Protein AF-A0AAD7UUB1-F1 (afdb_monomer_lite)

Organism: NCBI:txid688661

Secondary structure (DSSP, 8-state):
-----------TT-------S----HHHHHHHH--TTSHHHHHHHHHHTT-SSHHHHHHHHHHHHHHHTGGGTPPPP--

Radius of gyration: 20.89 Å; chains: 1; bounding box: 53×53×28 Å

pLDDT: mean 72.89, std 16.33, range [41.75, 90.0]

Foldseek 3Di:
DDDDDDDDPPDPDDPPPPVPPPQQFLVNCCVVQVPVPHPLCVQQVVVLVPDPDPVSSRVSSLVSCQVCCVVVVHDHHRD

Structure (mmCIF, N/CA/C/O backbone):
data_AF-A0AAD7UUB1-F1
#
_entry.id   AF-A0AAD7UUB1-F1
#
loop_
_atom_site.group_PDB
_atom_site.id
_atom_site.type_symbol
_atom_site.label_atom_id
_atom_site.label_alt_id
_atom_site.label_comp_id
_atom_site.label_asym_id
_atom_site.label_entity_id
_atom_site.label_seq_id
_atom_site.pdbx_PDB_ins_code
_atom_site.Cartn_x
_atom_site.Cartn_y
_atom_site.Cartn_z
_atom_site.occupancy
_atom_site.B_iso_or_equiv
_atom_site.auth_seq_id
_atom_site.auth_comp_id
_atom_site.auth_asym_id
_atom_site.auth_atom_id
_atom_site.pdbx_PDB_model_num
ATOM 1 N N . MET A 1 1 ? 40.756 48.663 14.716 1.00 46.06 1 MET A N 1
ATOM 2 C CA . MET A 1 1 ? 39.709 48.547 13.680 1.00 46.06 1 MET A CA 1
ATOM 3 C C . MET A 1 1 ? 39.054 47.196 13.900 1.00 46.06 1 MET A C 1
ATOM 5 O O . MET A 1 1 ? 39.785 46.246 14.148 1.00 46.06 1 MET A O 1
ATOM 9 N N . ALA A 1 2 ? 37.729 47.170 13.997 1.00 45.19 2 ALA A N 1
ATOM 10 C CA . ALA A 1 2 ? 36.929 46.031 14.428 1.00 45.19 2 ALA A CA 1
ATOM 11 C C . ALA A 1 2 ? 36.211 45.405 13.228 1.00 45.19 2 ALA A C 1
ATOM 13 O O . ALA A 1 2 ? 35.570 46.147 12.501 1.00 45.19 2 ALA A O 1
ATOM 14 N N . ASP A 1 3 ? 36.290 44.081 13.114 1.00 56.41 3 ASP A N 1
ATOM 15 C CA . ASP A 1 3 ? 35.367 43.151 12.445 1.00 56.41 3 ASP A CA 1
ATOM 16 C C . ASP A 1 3 ? 35.593 41.822 13.205 1.00 56.41 3 ASP A C 1
ATOM 18 O O . ASP A 1 3 ? 36.736 41.417 13.397 1.00 56.41 3 ASP A O 1
ATOM 22 N N . GLY A 1 4 ? 34.631 41.139 13.818 1.00 49.06 4 GLY A N 1
ATOM 23 C CA . GLY A 1 4 ? 33.229 41.012 13.452 1.00 49.06 4 GLY A CA 1
ATOM 24 C C . GLY A 1 4 ? 32.943 39.546 13.111 1.00 49.06 4 GLY A C 1
ATOM 25 O O . GLY A 1 4 ? 32.958 39.175 11.953 1.00 49.06 4 GLY A O 1
ATOM 26 N N . GLU A 1 5 ? 32.725 38.742 14.156 1.00 57.25 5 GLU A N 1
ATOM 27 C CA . GLU A 1 5 ? 31.812 37.584 14.208 1.00 57.25 5 GLU A CA 1
ATOM 28 C C . GLU A 1 5 ? 32.085 36.269 13.421 1.00 57.25 5 GLU A C 1
ATOM 30 O O . GLU A 1 5 ? 32.031 36.176 12.204 1.00 57.25 5 GLU A O 1
ATOM 35 N N . GLN A 1 6 ? 32.245 35.207 14.229 1.00 53.19 6 GLN A N 1
ATOM 36 C CA . GLN A 1 6 ? 31.690 33.846 14.100 1.00 53.19 6 GLN A CA 1
ATOM 37 C C . GLN A 1 6 ? 32.136 32.906 12.951 1.00 53.19 6 GLN A C 1
ATOM 39 O O . GLN A 1 6 ? 31.552 32.836 11.881 1.00 53.19 6 GLN A O 1
ATOM 44 N N . GLY A 1 7 ? 33.090 32.029 13.298 1.00 45.75 7 GLY A N 1
ATOM 45 C CA . GLY A 1 7 ? 32.971 30.570 13.136 1.00 45.75 7 GLY A CA 1
ATOM 46 C C . GLY A 1 7 ? 32.747 29.991 11.737 1.00 45.75 7 GLY A C 1
ATOM 47 O O . GLY A 1 7 ? 31.636 29.606 11.396 1.00 45.75 7 GLY A O 1
ATOM 48 N N . LEU A 1 8 ? 33.834 29.746 11.005 1.00 52.44 8 LEU A N 1
ATOM 49 C CA . LEU A 1 8 ? 33.848 28.816 9.874 1.00 52.44 8 LEU A CA 1
ATOM 50 C C . LEU A 1 8 ? 35.100 27.926 9.938 1.00 52.44 8 LEU A C 1
ATOM 52 O O . LEU A 1 8 ? 36.159 28.335 9.463 1.00 52.44 8 LEU A O 1
ATOM 56 N N . PRO A 1 9 ? 35.027 26.679 10.430 1.00 50.75 9 PRO A N 1
ATOM 57 C CA . PRO A 1 9 ? 35.792 25.615 9.813 1.00 50.75 9 PRO A CA 1
ATOM 58 C C . PRO A 1 9 ? 34.984 25.123 8.607 1.00 50.75 9 PRO A C 1
ATOM 60 O O . PRO A 1 9 ? 34.029 24.361 8.746 1.00 50.75 9 PRO A O 1
ATOM 63 N N . GLY A 1 10 ? 35.355 25.598 7.415 1.00 43.47 10 GLY A N 1
ATOM 64 C CA . GLY A 1 10 ? 34.870 25.085 6.135 1.00 43.47 10 GLY A CA 1
ATOM 65 C C . GLY A 1 10 ? 35.294 23.630 5.945 1.00 43.47 10 GLY A C 1
ATOM 66 O O . GLY A 1 10 ? 36.302 23.343 5.305 1.00 43.47 10 GLY A O 1
ATOM 67 N N . GLY A 1 11 ? 34.530 22.715 6.542 1.00 44.97 11 GLY A N 1
ATOM 68 C CA . GLY A 1 11 ? 34.566 21.294 6.243 1.00 44.97 11 GLY A CA 1
ATOM 69 C C . GLY A 1 11 ? 34.011 21.076 4.843 1.00 44.97 11 GLY A C 1
ATOM 70 O O . GLY A 1 11 ? 32.866 21.418 4.556 1.00 44.97 11 GLY A O 1
ATOM 71 N N . LEU A 1 12 ? 34.850 20.539 3.965 1.00 50.97 12 LEU A N 1
ATOM 72 C CA . LEU A 1 12 ? 34.491 20.113 2.622 1.00 50.97 12 LEU A CA 1
ATOM 73 C C . LEU A 1 12 ? 33.290 19.163 2.690 1.00 50.97 12 LEU A C 1
ATOM 75 O O . LEU A 1 12 ? 33.427 18.017 3.104 1.00 50.97 12 LEU A O 1
ATOM 79 N N . GLY A 1 13 ? 32.130 19.690 2.293 1.00 41.75 13 GLY A N 1
ATOM 80 C CA . GLY A 1 13 ? 30.951 18.947 1.866 1.00 41.75 13 GLY A CA 1
ATOM 81 C C . GLY A 1 13 ? 30.510 17.857 2.827 1.00 41.75 13 GLY A C 1
ATOM 82 O O . GLY A 1 13 ? 30.616 16.676 2.505 1.00 41.75 13 GLY A O 1
ATOM 83 N N . GLY A 1 14 ? 29.953 18.251 3.973 1.00 43.28 14 GLY A N 1
ATOM 84 C CA . GLY A 1 14 ? 29.034 17.372 4.679 1.00 43.28 14 GLY A CA 1
ATOM 85 C C . GLY A 1 14 ? 27.997 16.873 3.676 1.00 43.28 14 GLY A C 1
ATOM 86 O O . GLY A 1 14 ? 27.189 17.657 3.176 1.00 43.28 14 GLY A O 1
ATOM 87 N N . VAL A 1 15 ? 28.035 15.578 3.351 1.00 44.53 15 VAL A N 1
ATOM 88 C CA . VAL A 1 15 ? 26.837 14.896 2.879 1.00 44.53 15 VAL A CA 1
ATOM 89 C C . VAL A 1 15 ? 25.796 15.219 3.933 1.00 44.53 15 VAL A C 1
ATOM 91 O O . VAL A 1 15 ? 25.929 14.849 5.099 1.00 44.53 15 VAL A O 1
ATOM 94 N N . SER A 1 16 ? 24.843 16.057 3.552 1.00 41.78 16 SER A N 1
ATOM 95 C CA . SER A 1 16 ? 23.721 16.377 4.403 1.00 41.78 16 SER A CA 1
ATOM 96 C C . SER A 1 16 ? 22.972 15.065 4.579 1.00 41.78 16 SER A C 1
ATOM 98 O O . SER A 1 16 ? 22.151 14.691 3.749 1.00 41.78 16 SER A O 1
ATOM 100 N N . THR A 1 17 ? 23.266 14.335 5.653 1.00 46.69 17 THR A N 1
ATOM 101 C CA . THR A 1 17 ? 22.287 13.459 6.289 1.00 46.69 17 THR A CA 1
ATOM 102 C C . THR A 1 17 ? 21.252 14.383 6.913 1.00 46.69 17 THR A C 1
ATOM 104 O O . THR A 1 17 ? 21.163 14.492 8.130 1.00 46.69 17 THR A O 1
ATOM 107 N N . ASP A 1 18 ? 20.566 15.158 6.078 1.00 44.22 18 ASP A N 1
ATOM 108 C CA . ASP A 1 18 ? 19.434 15.946 6.499 1.00 44.22 18 ASP A CA 1
ATOM 109 C C . ASP A 1 18 ? 18.291 14.935 6.684 1.00 44.22 18 ASP A C 1
ATOM 111 O O . ASP A 1 18 ? 17.873 14.295 5.714 1.00 44.22 18 ASP A O 1
ATOM 115 N N . PRO A 1 19 ? 17.827 14.690 7.921 1.00 48.50 19 PRO A N 1
ATOM 116 C CA . PRO A 1 19 ? 16.773 13.719 8.195 1.00 48.50 19 PRO A CA 1
ATOM 117 C C . PRO A 1 19 ? 15.384 14.221 7.756 1.00 48.50 19 PRO A C 1
ATOM 119 O O . PRO A 1 19 ? 14.373 13.672 8.189 1.00 48.50 19 PRO A O 1
ATOM 122 N N . THR A 1 20 ? 15.306 15.251 6.906 1.00 50.94 20 THR A N 1
ATOM 123 C CA . THR A 1 20 ? 14.071 15.951 6.537 1.00 50.94 20 THR A CA 1
ATOM 124 C C . THR A 1 20 ? 13.614 15.611 5.121 1.00 50.94 20 THR A C 1
ATOM 126 O O . THR A 1 20 ? 12.998 16.440 4.460 1.00 50.94 20 THR A O 1
ATOM 129 N N . THR A 1 21 ? 13.847 14.386 4.631 1.00 50.28 21 THR A N 1
ATOM 130 C CA . THR A 1 21 ? 12.961 13.886 3.566 1.00 50.28 21 THR A CA 1
ATOM 131 C C . THR A 1 21 ? 11.613 13.637 4.238 1.00 50.28 21 THR A C 1
ATOM 133 O O . THR A 1 21 ? 11.528 12.709 5.049 1.00 50.28 21 THR A O 1
ATOM 136 N N . PRO A 1 22 ? 10.577 14.468 4.001 1.00 53.91 22 PRO A N 1
ATOM 137 C CA . PRO A 1 22 ? 9.278 14.224 4.597 1.00 53.9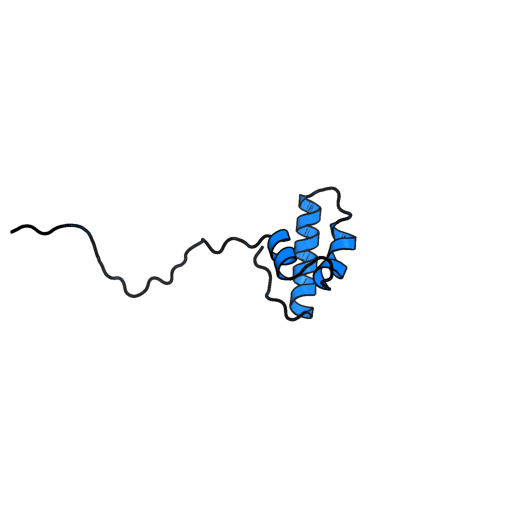1 22 PRO A CA 1
ATOM 138 C C . PRO A 1 22 ? 8.856 12.824 4.172 1.00 53.91 22 PRO A C 1
ATOM 140 O O . PRO A 1 22 ? 8.840 12.499 2.986 1.00 53.91 22 PRO A O 1
ATOM 143 N N . LYS A 1 23 ? 8.600 11.970 5.160 1.00 63.16 23 LYS A N 1
ATOM 144 C CA . LYS A 1 23 ? 8.161 10.602 4.929 1.00 63.16 23 LYS A CA 1
ATOM 145 C C . LYS A 1 23 ? 6.838 10.698 4.175 1.00 63.16 23 LYS A C 1
ATOM 147 O O . LYS A 1 23 ? 5.832 11.102 4.758 1.00 63.16 23 LYS A O 1
ATOM 152 N N . GLN A 1 24 ? 6.882 10.457 2.865 1.00 75.12 24 GLN A N 1
ATOM 153 C CA . GLN A 1 24 ? 5.732 10.618 1.986 1.00 75.12 24 GLN A CA 1
ATOM 154 C C . GLN A 1 24 ? 4.591 9.775 2.546 1.00 75.12 24 GLN A C 1
ATOM 156 O O . GLN A 1 24 ? 4.811 8.617 2.877 1.00 75.12 24 GLN A O 1
ATOM 161 N N . THR A 1 25 ? 3.396 10.332 2.727 1.00 82.56 25 THR A N 1
ATOM 162 C CA . THR A 1 25 ? 2.268 9.547 3.240 1.00 82.56 25 THR A CA 1
ATOM 163 C C . THR A 1 25 ? 1.626 8.752 2.109 1.00 82.56 25 THR A C 1
ATOM 165 O O . THR A 1 25 ? 1.787 9.072 0.933 1.00 82.56 25 THR A O 1
ATOM 168 N N . VAL A 1 26 ? 0.862 7.717 2.461 1.00 83.00 26 VAL A N 1
ATOM 169 C CA . VAL A 1 26 ? 0.025 6.993 1.494 1.00 83.00 26 VAL A CA 1
ATOM 170 C C . VAL A 1 26 ? -0.882 7.957 0.728 1.00 83.00 26 VAL A C 1
ATOM 172 O O . VAL A 1 26 ? -0.983 7.858 -0.487 1.00 83.00 26 VAL A O 1
ATOM 175 N N . ASP A 1 27 ? -1.514 8.898 1.433 1.00 79.69 27 ASP A N 1
ATOM 176 C CA . ASP A 1 27 ? -2.407 9.891 0.832 1.00 79.69 27 ASP A CA 1
ATOM 177 C C . ASP A 1 27 ? -1.667 10.813 -0.145 1.00 79.69 27 ASP A C 1
ATOM 179 O O . ASP A 1 27 ? -2.175 11.070 -1.229 1.00 79.69 27 ASP A O 1
ATOM 183 N N . ASP A 1 28 ? -0.453 11.258 0.191 1.00 84.06 28 ASP A N 1
ATOM 184 C CA . ASP A 1 28 ? 0.364 12.077 -0.707 1.00 84.06 28 ASP A CA 1
ATOM 185 C C . ASP A 1 28 ? 0.784 11.295 -1.960 1.00 84.06 28 ASP A C 1
ATOM 187 O O . ASP A 1 28 ? 0.620 11.773 -3.080 1.00 84.06 28 ASP A O 1
ATOM 191 N N . TYR A 1 29 ? 1.219 10.045 -1.789 1.00 85.56 29 TYR A N 1
ATO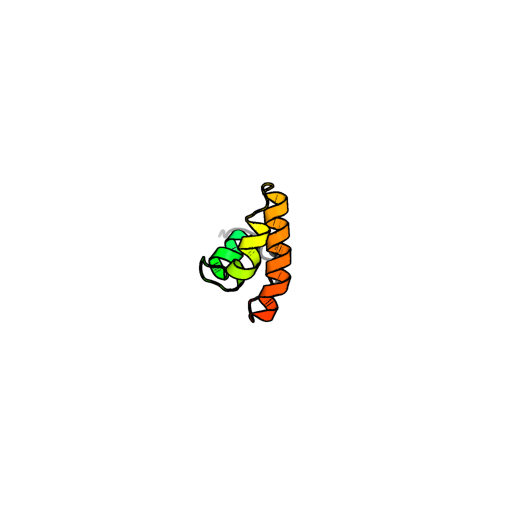M 192 C CA . TYR A 1 29 ? 1.578 9.172 -2.907 1.00 85.56 29 TYR A CA 1
ATOM 193 C C . TYR A 1 29 ? 0.378 8.863 -3.803 1.00 85.56 29 TYR A C 1
ATOM 195 O O . TYR A 1 29 ? 0.482 8.883 -5.030 1.00 85.56 29 TYR A O 1
ATOM 203 N N . LEU A 1 30 ? -0.795 8.625 -3.214 1.00 81.19 30 LEU A N 1
ATOM 204 C CA . LEU A 1 30 ? -2.034 8.475 -3.967 1.00 81.19 30 LEU A CA 1
ATOM 205 C C . LEU A 1 30 ? -2.444 9.803 -4.618 1.00 81.19 30 LEU A C 1
ATOM 207 O O . LEU A 1 30 ? -2.844 9.813 -5.768 1.00 81.19 30 LEU A O 1
ATOM 211 N N . LYS A 1 31 ? -2.275 10.965 -3.996 1.00 80.50 31 LYS A N 1
ATOM 212 C CA . LYS A 1 31 ? -2.534 12.243 -4.685 1.00 80.50 31 LYS A CA 1
ATOM 213 C C . LYS A 1 31 ? -1.599 12.468 -5.868 1.00 80.50 31 LYS A C 1
ATOM 215 O O . LYS A 1 31 ? -2.033 13.000 -6.888 1.00 80.50 31 LYS A O 1
ATOM 220 N N . GLN A 1 32 ? -0.344 12.050 -5.741 1.00 82.62 32 GLN A N 1
ATOM 221 C CA . GLN A 1 32 ? 0.683 12.250 -6.755 1.00 82.62 32 GLN A CA 1
ATOM 222 C C . GLN A 1 32 ? 0.565 11.251 -7.918 1.00 82.62 32 GLN A C 1
ATOM 224 O O . GLN A 1 32 ? 0.669 11.647 -9.077 1.00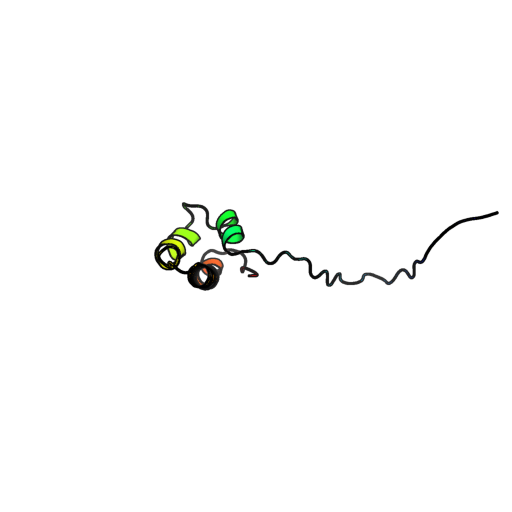 82.62 32 GLN A O 1
ATOM 229 N N . TYR A 1 33 ? 0.301 9.974 -7.622 1.00 82.88 33 TYR A N 1
ATOM 230 C CA . TYR A 1 33 ? 0.294 8.876 -8.601 1.00 82.88 33 TYR A CA 1
ATOM 231 C C . TYR A 1 33 ? -1.028 8.095 -8.650 1.00 82.88 33 TYR A C 1
ATOM 233 O O . TYR A 1 33 ? -1.373 7.503 -9.671 1.00 82.88 33 TYR A O 1
ATOM 241 N N . GLY A 1 34 ? -1.789 8.089 -7.560 1.00 74.44 34 GLY A N 1
ATOM 242 C CA . GLY A 1 34 ? -3.068 7.395 -7.371 1.00 74.44 34 GLY A CA 1
ATOM 243 C C . GLY A 1 34 ? -4.301 8.307 -7.453 1.00 74.44 34 GLY A C 1
ATOM 244 O O . GLY A 1 34 ? -5.197 8.220 -6.611 1.00 74.44 34 GLY A O 1
ATOM 245 N N . GLY A 1 35 ? -4.368 9.219 -8.426 1.00 72.81 35 GLY A N 1
ATOM 246 C CA . GLY A 1 35 ? -5.589 10.005 -8.635 1.00 72.81 35 GLY A CA 1
ATOM 247 C C . GLY A 1 35 ? -6.835 9.099 -8.759 1.00 72.81 35 GLY A C 1
ATOM 248 O O . GLY A 1 35 ? -6.698 7.902 -9.027 1.00 72.81 35 GLY A O 1
ATOM 249 N N . PRO A 1 36 ? -8.064 9.632 -8.647 1.00 59.22 36 PRO A N 1
ATOM 250 C CA . PRO A 1 36 ? -9.309 8.843 -8.607 1.00 59.22 36 PRO A CA 1
ATOM 251 C C . PRO A 1 36 ? -9.557 7.950 -9.838 1.00 59.22 36 PRO A C 1
ATOM 253 O O . PRO A 1 36 ? -10.450 7.109 -9.832 1.00 59.22 36 PRO A O 1
ATOM 256 N N . ASN A 1 37 ? -8.770 8.109 -10.904 1.00 66.62 37 ASN A N 1
ATOM 257 C CA . ASN A 1 37 ? -8.834 7.285 -12.109 1.00 66.62 37 ASN A CA 1
ATOM 258 C C . ASN A 1 37 ? -7.555 6.488 -12.402 1.00 66.62 37 ASN A C 1
ATOM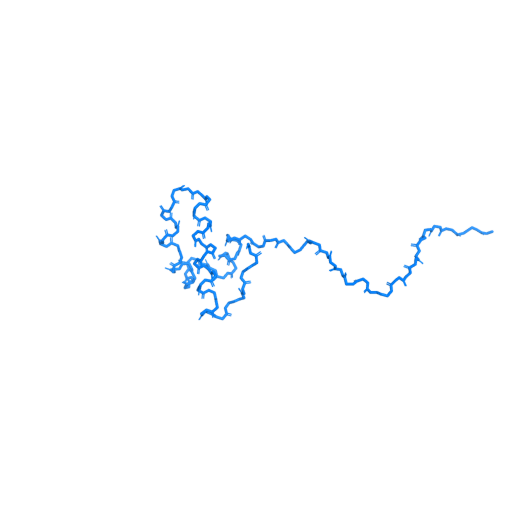 260 O O . ASN A 1 37 ? -7.489 5.800 -13.424 1.00 66.62 37 ASN A O 1
ATOM 264 N N . SER A 1 38 ? -6.554 6.580 -11.530 1.00 79.00 38 SER A N 1
ATOM 265 C CA . SER A 1 38 ? -5.268 5.921 -11.714 1.00 79.00 38 SER A CA 1
ATOM 266 C C . SER A 1 38 ? -5.374 4.426 -11.427 1.00 79.00 38 SER A C 1
ATOM 268 O O . SER A 1 38 ? -6.138 3.999 -10.557 1.00 79.00 38 SER A O 1
ATOM 270 N N . ALA A 1 39 ? -4.598 3.617 -12.150 1.00 79.25 39 ALA A N 1
ATOM 271 C CA . ALA A 1 39 ? -4.610 2.169 -11.959 1.00 79.25 39 ALA A CA 1
ATOM 272 C C . ALA A 1 39 ? -4.131 1.775 -10.550 1.00 79.25 39 ALA A C 1
ATOM 274 O O . ALA A 1 39 ? -4.616 0.787 -10.010 1.00 79.25 39 ALA A O 1
ATOM 275 N N . LEU A 1 40 ? -3.284 2.591 -9.915 1.00 82.69 40 LEU A N 1
ATOM 276 C CA . LEU A 1 40 ? -2.860 2.397 -8.528 1.00 82.69 40 LEU A CA 1
ATOM 277 C C . LEU A 1 40 ? -4.065 2.386 -7.568 1.00 82.69 40 LEU A C 1
ATOM 279 O O . LEU A 1 40 ? -4.277 1.422 -6.839 1.00 82.69 40 LEU A O 1
ATOM 283 N N . SER A 1 41 ? -4.915 3.411 -7.635 1.00 81.00 41 SER A N 1
ATOM 284 C CA . SER A 1 41 ? -6.110 3.507 -6.788 1.00 81.00 41 SER A CA 1
ATOM 285 C C . SER A 1 41 ? -7.182 2.511 -7.199 1.00 81.00 41 SER A C 1
ATOM 287 O O . SER A 1 41 ? -7.813 1.925 -6.339 1.00 81.00 41 SER A O 1
ATOM 289 N N . LYS A 1 42 ? -7.347 2.200 -8.489 1.00 82.69 42 LYS A N 1
ATOM 290 C CA . LYS A 1 42 ? -8.287 1.142 -8.906 1.00 82.69 42 LYS A CA 1
ATOM 291 C C . LYS A 1 42 ? -7.920 -0.248 -8.379 1.00 82.69 42 LYS A C 1
ATOM 293 O O . LYS A 1 42 ? -8.823 -1.057 -8.201 1.00 82.69 42 LYS A O 1
ATOM 298 N N . ASN A 1 43 ? -6.636 -0.516 -8.138 1.00 84.81 43 ASN A N 1
ATOM 299 C CA . ASN A 1 43 ? -6.192 -1.763 -7.517 1.00 84.81 43 ASN A CA 1
ATOM 300 C C . ASN A 1 43 ? -6.290 -1.705 -5.985 1.00 84.81 43 ASN A C 1
ATOM 302 O O . ASN A 1 43 ? -6.774 -2.651 -5.379 1.00 84.81 43 ASN A O 1
ATOM 306 N N . CYS A 1 44 ? -5.870 -0.601 -5.359 1.00 85.12 44 CYS A N 1
ATOM 307 C CA . CYS A 1 44 ? -5.750 -0.535 -3.898 1.00 85.12 44 CYS A CA 1
ATOM 308 C C . CYS A 1 44 ? -7.002 -0.020 -3.172 1.00 85.12 44 CYS A C 1
ATOM 310 O O . CYS A 1 44 ? -7.312 -0.476 -2.076 1.00 85.12 44 CYS A O 1
ATOM 312 N N . ASP A 1 45 ? -7.737 0.922 -3.759 1.00 84.31 45 ASP A N 1
ATOM 313 C CA . ASP A 1 45 ? -8.920 1.542 -3.156 1.00 84.31 45 ASP A CA 1
ATOM 314 C C . ASP A 1 45 ? -10.054 0.557 -2.826 1.00 84.31 45 ASP A C 1
ATO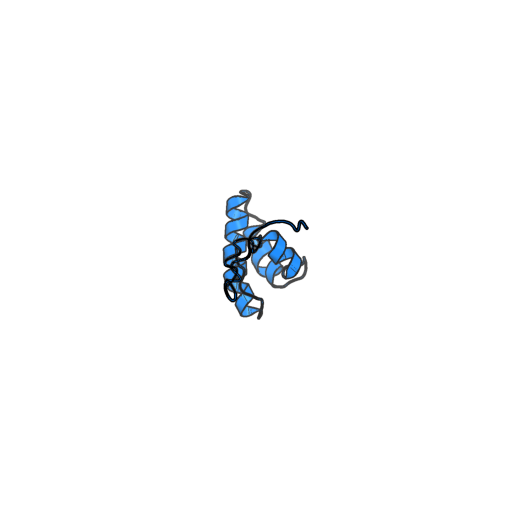M 316 O O . ASP A 1 45 ? -10.508 0.579 -1.686 1.00 84.31 45 ASP A O 1
ATOM 320 N N . PRO A 1 46 ? -10.493 -0.359 -3.716 1.00 83.50 46 PRO A N 1
ATOM 321 C CA . PRO A 1 46 ? -11.632 -1.227 -3.406 1.00 83.50 46 PRO A CA 1
ATOM 322 C C . PRO A 1 46 ? -11.385 -2.167 -2.216 1.00 83.50 46 PRO A C 1
ATOM 324 O O . PRO A 1 46 ? -12.321 -2.458 -1.474 1.00 83.50 46 PRO A O 1
ATOM 327 N N . GLU A 1 47 ? -10.146 -2.619 -2.003 1.00 82.38 47 GLU A N 1
ATOM 328 C CA . GLU A 1 47 ? -9.802 -3.493 -0.874 1.00 82.38 47 GLU A CA 1
ATOM 329 C C . GLU A 1 47 ? -9.495 -2.697 0.400 1.00 82.38 47 GLU A C 1
ATOM 331 O O . GLU A 1 47 ? -9.929 -3.064 1.493 1.00 82.38 47 GLU A O 1
ATOM 336 N N . CYS A 1 48 ? -8.779 -1.577 0.275 1.00 85.19 48 CYS A N 1
ATOM 337 C CA . CYS A 1 48 ? -8.304 -0.822 1.429 1.00 85.19 48 CYS A CA 1
ATOM 338 C C . CYS A 1 48 ? -9.322 0.205 1.940 1.00 85.19 48 CYS A C 1
ATOM 340 O O . CYS A 1 48 ? -9.419 0.412 3.149 1.00 85.19 48 CYS A O 1
ATOM 342 N N . SER A 1 49 ? -10.123 0.814 1.063 1.00 80.56 49 SER A N 1
ATOM 343 C CA . SER A 1 49 ? -11.177 1.773 1.434 1.00 80.56 49 SER A CA 1
ATOM 344 C C . SER A 1 49 ? -12.316 1.107 2.220 1.00 80.56 49 SER A C 1
ATOM 346 O O . SER A 1 49 ? -12.975 1.754 3.032 1.00 80.56 49 SER A O 1
ATOM 348 N N . ALA A 1 50 ? -12.492 -0.212 2.064 1.00 82.06 50 ALA A N 1
ATOM 349 C CA . ALA A 1 50 ? -13.434 -1.013 2.847 1.00 82.06 50 ALA A CA 1
ATOM 350 C C . ALA A 1 50 ? -13.007 -1.218 4.317 1.00 82.06 50 ALA A C 1
ATOM 352 O O . ALA A 1 50 ? -13.826 -1.624 5.146 1.00 82.06 50 ALA A O 1
ATOM 353 N N . ALA A 1 51 ? -11.744 -0.947 4.671 1.00 82.19 51 ALA A N 1
ATOM 354 C CA . ALA A 1 51 ? -11.274 -1.059 6.046 1.00 82.19 51 ALA A CA 1
ATOM 355 C C . ALA A 1 51 ? -11.784 0.118 6.900 1.00 82.19 51 ALA A C 1
ATOM 357 O O . ALA A 1 51 ? -11.439 1.275 6.662 1.00 82.19 51 ALA A O 1
ATOM 358 N N . ALA A 1 52 ? -12.575 -0.195 7.933 1.00 76.88 52 ALA A N 1
ATOM 359 C CA . ALA A 1 52 ? -13.110 0.796 8.874 1.00 76.88 52 ALA A CA 1
ATOM 360 C C . ALA A 1 52 ? -12.026 1.422 9.775 1.00 76.88 52 ALA A C 1
ATOM 362 O O . ALA A 1 52 ? -12.132 2.583 10.163 1.00 76.88 52 ALA A O 1
ATOM 363 N N . ASP A 1 53 ? -10.977 0.660 10.093 1.00 88.94 53 ASP A N 1
ATOM 364 C CA . ASP A 1 53 ? -9.831 1.123 10.874 1.00 88.94 53 ASP A CA 1
ATOM 365 C C . ASP A 1 53 ? -8.851 1.897 9.994 1.00 88.94 53 ASP A C 1
ATOM 367 O O . ASP A 1 53 ? -8.250 1.341 9.072 1.00 88.94 53 ASP A O 1
ATOM 371 N N . GLU A 1 54 ? -8.618 3.165 10.328 1.00 82.69 54 GLU A N 1
ATOM 372 C CA . GLU A 1 54 ? -7.720 4.030 9.561 1.00 82.69 54 GLU A CA 1
ATOM 373 C C . GLU A 1 54 ? -6.285 3.489 9.503 1.00 82.69 54 GLU A C 1
ATOM 375 O O . GLU A 1 54 ? -5.641 3.552 8.456 1.00 82.69 54 GLU A O 1
ATOM 380 N N . GLN A 1 55 ? -5.803 2.888 10.593 1.00 85.56 55 GLN A N 1
ATOM 381 C CA . GLN A 1 55 ? -4.471 2.289 10.645 1.00 85.56 55 GLN A CA 1
ATOM 382 C C . GLN A 1 55 ? -4.360 1.076 9.708 1.00 85.56 55 GLN A C 1
ATOM 384 O O . GLN A 1 55 ? -3.413 0.976 8.931 1.00 85.56 55 GLN A O 1
ATOM 389 N N . LYS A 1 56 ? -5.371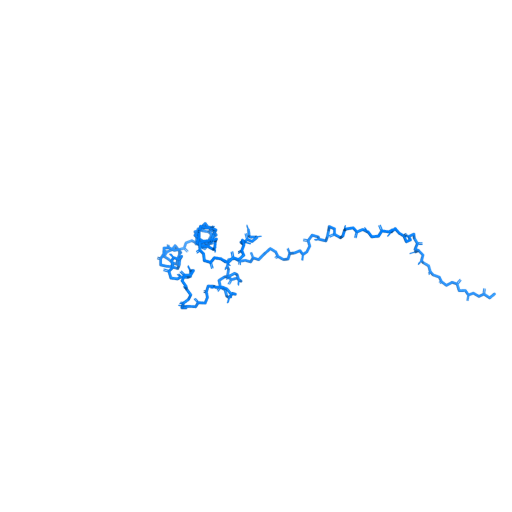 0.200 9.703 1.00 86.50 56 LYS A N 1
ATOM 390 C CA . LYS A 1 56 ? -5.454 -0.957 8.795 1.00 86.50 56 LYS A CA 1
ATOM 391 C C . LYS A 1 56 ? -5.593 -0.530 7.339 1.00 86.50 56 LYS A C 1
ATOM 393 O O . LYS A 1 56 ? -4.952 -1.110 6.468 1.00 86.50 56 LYS A O 1
ATOM 398 N N . ARG A 1 57 ? -6.400 0.501 7.082 1.00 85.50 57 ARG A N 1
ATOM 399 C CA . ARG A 1 57 ? -6.556 1.114 5.762 1.00 85.50 57 ARG A CA 1
ATOM 400 C C . ARG A 1 57 ? -5.211 1.616 5.245 1.00 85.50 57 ARG A C 1
ATOM 402 O O . ARG A 1 57 ? -4.820 1.264 4.137 1.00 85.50 57 ARG A O 1
ATOM 409 N N . GLN A 1 58 ? -4.473 2.371 6.060 1.00 85.12 58 GLN A N 1
ATOM 410 C CA . GLN A 1 58 ? -3.133 2.857 5.719 1.00 85.12 58 GLN A CA 1
ATOM 411 C C . GLN A 1 58 ? -2.171 1.704 5.409 1.00 85.12 58 GLN A C 1
ATOM 413 O O . GLN A 1 58 ? -1.523 1.730 4.369 1.00 85.12 58 GLN A O 1
ATOM 418 N N . GLU A 1 59 ? -2.090 0.677 6.260 1.00 89.12 59 GLU A N 1
ATOM 419 C CA . GLU A 1 59 ? -1.205 -0.473 6.019 1.00 89.12 59 GLU A CA 1
ATOM 420 C C . GLU A 1 59 ? -1.576 -1.268 4.761 1.00 89.12 59 GLU A C 1
ATOM 422 O O . GLU A 1 59 ? -0.690 -1.688 4.009 1.00 89.12 59 GLU A O 1
ATOM 427 N N . CYS A 1 60 ? -2.873 -1.417 4.488 1.00 89.00 60 CYS A N 1
ATOM 428 C CA . CYS A 1 60 ? -3.369 -2.030 3.262 1.00 89.00 60 CYS A CA 1
ATOM 429 C C . CYS A 1 60 ? -2.889 -1.252 2.032 1.00 89.00 60 CYS A C 1
ATOM 431 O O . CYS A 1 60 ? -2.262 -1.832 1.143 1.00 89.00 60 CYS A O 1
ATOM 433 N N . TYR A 1 61 ? -3.080 0.072 2.009 1.00 88.31 61 TYR A N 1
ATOM 434 C CA . TYR A 1 61 ? -2.594 0.889 0.901 1.00 88.31 61 TYR A CA 1
ATOM 435 C C . TYR A 1 61 ? -1.067 0.865 0.803 1.00 88.31 61 TYR A C 1
ATOM 437 O O . TYR A 1 61 ? -0.557 0.748 -0.303 1.00 88.31 61 TYR A O 1
ATOM 445 N N . LYS A 1 62 ? -0.312 0.910 1.912 1.00 88.12 62 LYS A N 1
ATOM 446 C CA . LYS A 1 62 ? 1.159 0.795 1.861 1.00 88.12 62 LYS A CA 1
ATOM 447 C C . LYS A 1 62 ? 1.594 -0.491 1.163 1.00 88.12 62 LYS A C 1
ATOM 449 O O . LYS A 1 62 ? 2.488 -0.460 0.320 1.00 88.12 62 LYS A O 1
ATOM 454 N N . THR A 1 63 ? 0.956 -1.605 1.511 1.00 90.00 63 THR A N 1
ATOM 455 C CA . THR A 1 63 ? 1.267 -2.929 0.962 1.00 90.00 63 THR A CA 1
ATOM 456 C C . THR A 1 63 ? 0.884 -3.012 -0.511 1.00 90.00 63 THR A C 1
ATOM 458 O O . THR A 1 63 ? 1.701 -3.409 -1.339 1.00 90.00 63 THR A O 1
ATOM 461 N N . CYS A 1 64 ? -0.327 -2.572 -0.852 1.00 89.12 64 CYS A N 1
ATOM 462 C CA . CYS A 1 64 ? -0.806 -2.586 -2.225 1.00 89.12 64 CYS A CA 1
ATOM 463 C C . CYS A 1 64 ? 0.013 -1.651 -3.125 1.00 89.12 64 CYS A C 1
ATOM 465 O O . CYS A 1 64 ? 0.475 -2.067 -4.182 1.00 89.12 64 CYS A O 1
ATOM 467 N N . ILE A 1 65 ? 0.293 -0.421 -2.687 1.00 88.25 65 ILE A N 1
ATOM 468 C CA . ILE A 1 65 ? 1.123 0.518 -3.447 1.00 88.25 65 ILE A CA 1
ATOM 469 C C . ILE A 1 65 ? 2.529 -0.055 -3.640 1.00 88.25 65 ILE A C 1
ATOM 471 O O . ILE A 1 65 ? 3.027 -0.016 -4.756 1.00 88.25 65 ILE A O 1
ATOM 475 N N . LYS A 1 66 ? 3.157 -0.655 -2.619 1.00 87.94 66 LYS A N 1
ATOM 476 C CA . LYS A 1 66 ? 4.471 -1.308 -2.780 1.00 87.94 66 LYS A CA 1
ATOM 477 C C . LYS A 1 66 ? 4.461 -2.465 -3.782 1.00 87.94 66 LYS A C 1
ATOM 479 O O . LYS A 1 66 ? 5.469 -2.689 -4.441 1.00 87.94 66 LYS A O 1
ATOM 484 N N . ALA A 1 67 ? 3.350 -3.187 -3.904 1.00 88.69 67 ALA A N 1
ATOM 485 C CA . ALA A 1 67 ? 3.215 -4.270 -4.873 1.00 88.69 67 ALA A CA 1
ATOM 486 C C . ALA A 1 67 ? 2.937 -3.760 -6.298 1.00 88.69 67 ALA A C 1
ATOM 488 O O . ALA A 1 67 ? 3.467 -4.308 -7.260 1.00 88.69 67 ALA A O 1
ATOM 489 N N . ILE A 1 68 ? 2.117 -2.713 -6.440 1.00 88.25 68 ILE A N 1
ATOM 490 C CA . ILE A 1 68 ? 1.629 -2.224 -7.737 1.00 88.25 68 ILE A CA 1
ATOM 491 C C . ILE A 1 68 ? 2.531 -1.140 -8.341 1.00 88.25 68 ILE A C 1
ATOM 493 O O . ILE A 1 68 ? 2.737 -1.139 -9.551 1.00 88.25 68 ILE A O 1
ATOM 497 N N . ALA A 1 69 ? 3.102 -0.242 -7.534 1.00 85.50 69 ALA A N 1
ATOM 498 C CA . ALA A 1 69 ? 3.982 0.833 -7.997 1.00 85.50 69 ALA A CA 1
ATOM 499 C C . ALA A 1 69 ? 5.109 0.357 -8.938 1.00 85.50 69 ALA A C 1
ATOM 501 O O . ALA A 1 69 ? 5.193 0.893 -10.044 1.00 85.50 69 ALA A O 1
ATOM 502 N N . PRO A 1 70 ? 5.912 -0.677 -8.604 1.00 85.25 70 PRO A N 1
ATOM 503 C CA . PRO A 1 70 ? 6.969 -1.145 -9.503 1.00 85.25 70 PRO A CA 1
ATOM 504 C C . PRO A 1 70 ? 6.428 -1.781 -10.791 1.00 85.25 70 PRO A C 1
ATOM 506 O O . PRO A 1 70 ? 7.076 -1.707 -11.829 1.00 85.25 70 PRO A O 1
ATOM 509 N N . LEU A 1 71 ? 5.226 -2.371 -10.762 1.00 87.38 71 LEU A N 1
ATOM 510 C CA . LEU A 1 71 ? 4.574 -2.915 -11.962 1.00 87.38 71 LEU A CA 1
ATOM 511 C C . LEU A 1 71 ? 4.121 -1.810 -12.926 1.00 87.38 71 LEU A C 1
ATOM 513 O O . LEU A 1 71 ? 3.914 -2.065 -14.110 1.00 87.38 71 LEU A O 1
ATOM 517 N N . MET A 1 72 ? 3.952 -0.594 -12.410 1.00 83.88 72 MET A N 1
ATOM 518 C CA . MET A 1 72 ? 3.514 0.583 -13.150 1.00 83.88 72 MET A CA 1
ATOM 519 C C . MET A 1 72 ? 4.660 1.544 -13.502 1.00 83.88 72 MET A C 1
ATOM 521 O O . MET A 1 72 ? 4.376 2.644 -13.969 1.00 83.88 72 MET A O 1
ATOM 525 N N . ASP A 1 73 ? 5.922 1.157 -13.272 1.00 85.31 73 ASP A N 1
ATOM 526 C CA . ASP A 1 73 ? 7.098 2.035 -13.424 1.00 85.31 73 ASP A CA 1
ATOM 527 C C . ASP A 1 73 ? 7.006 3.312 -12.557 1.00 85.31 73 ASP A C 1
ATOM 529 O O . ASP A 1 73 ? 7.529 4.374 -12.888 1.00 85.31 73 ASP A O 1
ATOM 533 N N . LEU A 1 74 ? 6.294 3.228 -11.427 1.00 83.88 74 LEU A N 1
ATOM 534 C CA . LEU A 1 74 ? 6.191 4.311 -10.454 1.00 83.88 74 LEU A CA 1
ATOM 535 C C . LEU A 1 74 ? 7.340 4.222 -9.439 1.00 83.88 74 LEU A C 1
ATOM 537 O O . LEU A 1 74 ? 7.783 3.119 -9.102 1.00 83.88 74 LEU A O 1
ATOM 541 N N . PRO A 1 75 ? 7.813 5.362 -8.905 1.00 84.12 75 PRO A N 1
ATOM 542 C CA . PRO A 1 75 ? 8.900 5.370 -7.932 1.00 84.12 75 PRO A CA 1
ATOM 543 C C . PRO A 1 75 ? 8.512 4.614 -6.661 1.00 84.12 75 PRO A C 1
ATOM 545 O O . PRO A 1 75 ? 7.370 4.699 -6.206 1.00 84.12 75 PRO A O 1
ATOM 548 N N . GLU A 1 76 ? 9.463 3.900 -6.058 1.00 83.00 76 GLU A N 1
ATOM 549 C CA . GLU A 1 76 ? 9.201 3.156 -4.826 1.00 83.00 76 GLU A CA 1
ATOM 550 C C . GLU A 1 76 ? 8.769 4.115 -3.700 1.00 83.00 76 GLU A C 1
ATOM 552 O O . GLU A 1 76 ? 9.457 5.103 -3.422 1.00 83.00 76 GLU A O 1
ATOM 557 N N . PRO A 1 77 ? 7.628 3.860 -3.041 1.00 78.94 77 PRO A N 1
ATOM 558 C CA . PRO A 1 77 ? 7.165 4.722 -1.966 1.00 78.94 77 PRO A CA 1
ATOM 559 C C . PRO A 1 77 ? 8.030 4.620 -0.700 1.00 78.94 77 PRO A C 1
ATOM 561 O O . PRO A 1 77 ? 8.346 3.525 -0.233 1.00 78.94 77 PRO A O 1
ATOM 564 N N . GLN A 1 78 ? 8.302 5.763 -0.063 1.00 74.31 78 GLN A N 1
ATOM 565 C CA . GLN A 1 78 ? 9.184 5.866 1.113 1.00 74.31 78 GLN A CA 1
ATOM 566 C C . GLN A 1 78 ? 8.446 6.009 2.470 1.00 74.31 78 GLN A C 1
ATOM 568 O O . GLN A 1 78 ? 8.957 6.654 3.390 1.00 74.31 78 GLN A O 1
ATOM 573 N N . PHE A 1 79 ? 7.244 5.429 2.612 1.00 79.19 79 PHE A N 1
ATOM 574 C CA . PHE A 1 79 ? 6.429 5.452 3.851 1.00 79.19 79 PHE A CA 1
ATOM 575 C C . PHE A 1 79 ? 6.718 4.344 4.873 1.00 79.19 79 PHE A C 1
ATOM 577 O O . PHE A 1 79 ? 7.245 3.275 4.502 1.00 79.19 79 PHE A O 1
#

Sequence (79 aa):
MADGEQGLPGGLGGVSTDPTTPKQTVDDYLKQYGGPNSALSKNCDPECSAAADEQKRQECYKTCIKAIAPLMDLPEPQF